Protein AF-A0A6N7AQ97-F1 (afdb_monomer)

Radius of gyration: 22.0 Å; Cα contacts (8 Å, |Δi|>4): 79; chains: 1; bounding box: 43×35×58 Å

Secondary structure (DSSP, 8-state):
--HHHHHHHHHHHHHHTS---HHHHHHHTTTSS-HHHHHHHHHHTTHHHHHHHHHHHHHHHHHHHHHHHHHHHHHHHHS--HHHHHHHHHHHHHHHHHTT----------TT--GGGG-HHHHHHHHHHHHHHHT---

Mean predicted aligned error: 13.89 Å

Structure (mmCIF, N/CA/C/O backbone):
data_AF-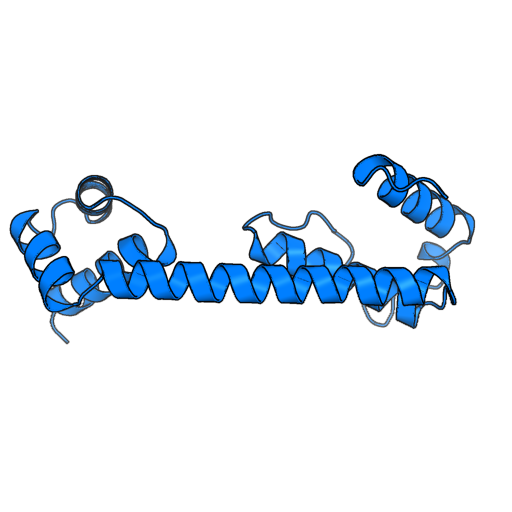A0A6N7AQ97-F1
#
_entry.id   AF-A0A6N7AQ97-F1
#
loop_
_atom_site.group_PDB
_atom_site.id
_atom_site.type_symbol
_atom_site.label_atom_id
_atom_site.label_alt_id
_atom_site.label_comp_id
_atom_site.label_asym_id
_atom_site.label_entity_id
_atom_site.label_seq_id
_atom_site.pdbx_PDB_ins_code
_atom_site.Cartn_x
_atom_site.Cartn_y
_atom_site.Cartn_z
_atom_site.occupancy
_atom_site.B_iso_or_equiv
_atom_site.auth_seq_id
_atom_site.auth_comp_id
_atom_site.auth_asym_id
_atom_site.auth_atom_id
_atom_site.pdbx_PDB_model_num
ATOM 1 N N . MET A 1 1 ? -6.181 -19.363 20.779 1.00 51.75 1 MET A N 1
ATOM 2 C CA . MET A 1 1 ? -6.408 -17.976 20.310 1.00 51.75 1 MET A CA 1
ATOM 3 C C . MET A 1 1 ? -7.914 -17.750 20.210 1.00 51.75 1 MET A C 1
ATOM 5 O O . MET A 1 1 ? -8.573 -18.501 19.503 1.00 51.75 1 MET A O 1
ATOM 9 N N . GLY A 1 2 ? -8.491 -16.830 20.988 1.00 70.75 2 GLY A N 1
ATOM 10 C CA . GLY A 1 2 ? -9.949 -16.627 21.035 1.00 70.75 2 GLY A CA 1
ATOM 11 C C . GLY A 1 2 ? -10.491 -15.903 19.795 1.00 70.75 2 GLY A C 1
ATOM 12 O O . GLY A 1 2 ? -9.801 -15.058 19.234 1.00 70.75 2 GLY A O 1
ATOM 13 N N . LYS A 1 3 ? -11.741 -16.188 19.395 1.00 70.94 3 LYS A N 1
ATOM 14 C CA . LYS A 1 3 ? -12.418 -15.580 18.223 1.00 70.94 3 LYS A CA 1
ATOM 15 C C . LYS A 1 3 ? -12.348 -14.041 18.201 1.00 70.94 3 LYS A C 1
ATOM 17 O O . LYS A 1 3 ? -12.263 -13.452 17.134 1.00 70.94 3 LYS A O 1
ATOM 22 N N . LEU A 1 4 ? -12.334 -13.400 19.373 1.00 76.94 4 LEU A N 1
ATOM 23 C CA . LEU A 1 4 ? -12.189 -11.946 19.523 1.00 76.94 4 LEU A CA 1
ATOM 24 C C . LEU A 1 4 ? -10.841 -11.399 19.033 1.00 76.94 4 LEU A C 1
ATOM 26 O O . LEU A 1 4 ? -10.817 -10.305 18.483 1.00 76.94 4 LEU A O 1
ATOM 30 N N . ALA A 1 5 ? -9.741 -12.139 19.200 1.00 81.31 5 ALA A N 1
ATOM 31 C CA . ALA A 1 5 ? -8.426 -11.697 18.728 1.00 81.31 5 ALA A CA 1
ATOM 32 C C . ALA A 1 5 ? -8.380 -11.646 17.193 1.00 81.31 5 ALA A C 1
ATOM 34 O O . ALA A 1 5 ? -7.911 -10.671 16.621 1.00 81.31 5 ALA A O 1
ATOM 35 N N . LEU A 1 6 ? -8.982 -12.642 16.536 1.00 86.44 6 LEU A N 1
ATOM 36 C CA . LEU A 1 6 ? -9.055 -12.708 15.077 1.00 86.44 6 LEU A CA 1
ATOM 37 C C . LEU A 1 6 ? -9.868 -11.545 14.483 1.00 86.44 6 LEU A C 1
ATOM 39 O O . LEU A 1 6 ? -9.459 -10.951 13.490 1.00 86.44 6 LEU A O 1
ATOM 43 N N . TYR A 1 7 ? -10.985 -11.167 15.116 1.00 90.50 7 TYR A N 1
ATOM 44 C CA . TYR A 1 7 ? -11.755 -9.993 14.688 1.00 90.50 7 TYR A CA 1
ATOM 45 C C . TYR A 1 7 ? -11.037 -8.669 14.966 1.00 90.50 7 TYR A C 1
ATOM 47 O O . TYR A 1 7 ? -11.250 -7.711 14.228 1.00 90.50 7 TYR A O 1
ATOM 55 N N . ASN A 1 8 ? -10.197 -8.599 16.003 1.00 91.12 8 ASN A N 1
ATOM 56 C CA . ASN A 1 8 ? -9.388 -7.413 16.284 1.00 91.12 8 ASN A CA 1
ATOM 57 C C . ASN A 1 8 ? -8.337 -7.200 15.191 1.00 91.12 8 ASN A C 1
ATOM 59 O O . ASN A 1 8 ? -8.281 -6.119 14.605 1.00 91.12 8 ASN A O 1
ATOM 63 N N . ASP A 1 9 ? -7.570 -8.241 14.862 1.00 91.00 9 ASP A N 1
ATOM 64 C CA . ASP A 1 9 ? -6.534 -8.162 13.831 1.00 91.00 9 ASP A CA 1
ATOM 65 C C . ASP A 1 9 ? -7.119 -7.793 12.463 1.00 91.00 9 ASP A C 1
ATOM 67 O O . ASP A 1 9 ? -6.588 -6.920 11.770 1.00 91.00 9 ASP A O 1
ATOM 71 N N . GLU A 1 10 ? -8.257 -8.392 12.107 1.00 92.12 10 GLU A N 1
ATOM 72 C CA . GLU A 1 10 ? -8.944 -8.091 10.853 1.00 92.12 10 GLU A CA 1
ATOM 73 C C . GLU A 1 10 ? -9.512 -6.664 10.832 1.00 92.12 10 GLU A C 1
ATOM 75 O O . GLU A 1 10 ? -9.287 -5.917 9.880 1.00 92.12 10 GLU A O 1
ATOM 80 N N . ALA A 1 11 ? -10.175 -6.222 11.905 1.00 93.12 11 ALA A N 1
ATOM 81 C CA . ALA A 1 11 ? -10.672 -4.850 12.008 1.00 93.12 11 ALA A CA 1
ATOM 82 C C . ALA A 1 11 ? -9.538 -3.816 11.934 1.00 93.12 11 ALA A C 1
ATOM 84 O O . ALA A 1 11 ? -9.669 -2.789 11.263 1.00 93.12 11 ALA A O 1
ATOM 85 N N . LYS A 1 12 ? -8.401 -4.101 12.579 1.00 93.38 12 LYS A N 1
ATOM 86 C CA . LYS A 1 12 ? -7.202 -3.264 12.514 1.00 93.38 12 LYS A CA 1
ATOM 87 C C . LYS A 1 12 ? -6.674 -3.179 11.085 1.00 93.38 12 LYS A C 1
ATOM 89 O O . LYS A 1 12 ? -6.333 -2.085 10.641 1.00 93.38 12 LYS A O 1
ATOM 94 N N . ARG A 1 13 ? -6.613 -4.300 10.357 1.00 93.06 13 ARG A N 1
ATOM 95 C CA . ARG A 1 13 ? -6.201 -4.345 8.944 1.00 93.06 13 ARG A CA 1
ATOM 96 C C . ARG A 1 13 ? -7.104 -3.461 8.079 1.00 93.06 13 ARG A C 1
ATOM 98 O O . ARG A 1 13 ? -6.587 -2.600 7.368 1.00 93.06 13 ARG A O 1
ATOM 105 N N . LEU A 1 14 ? -8.422 -3.625 8.201 1.00 91.50 14 LEU A N 1
ATOM 106 C CA . LEU A 1 14 ? -9.425 -2.857 7.454 1.00 91.50 14 LEU A CA 1
ATOM 107 C C . LEU A 1 14 ? -9.349 -1.350 7.752 1.00 91.50 14 LEU A C 1
ATOM 109 O O . LEU A 1 14 ? -9.458 -0.530 6.843 1.00 91.50 14 LEU A O 1
ATOM 113 N N . PHE A 1 15 ? -9.115 -0.968 9.009 1.00 93.25 15 PHE A N 1
ATOM 114 C CA . PHE A 1 15 ? -9.012 0.441 9.393 1.00 93.25 15 PHE A CA 1
ATOM 115 C C . PHE A 1 15 ? -7.685 1.079 8.960 1.00 93.25 15 PHE A C 1
ATOM 117 O O . PHE A 1 15 ? -7.664 2.160 8.373 1.00 93.25 15 PHE A O 1
ATOM 124 N N . VAL A 1 16 ? -6.563 0.427 9.280 1.00 89.75 16 VAL A N 1
ATOM 125 C CA . VAL A 1 16 ? -5.215 0.993 9.117 1.00 89.75 16 VAL A CA 1
ATOM 126 C C . VAL A 1 16 ? -4.761 0.945 7.663 1.00 89.75 16 VAL A C 1
ATOM 128 O O . VAL A 1 16 ? -4.238 1.940 7.169 1.00 89.75 16 VAL A O 1
ATOM 131 N N . ARG A 1 17 ? -4.945 -0.196 6.987 1.00 86.75 17 ARG A N 1
ATOM 132 C CA . ARG A 1 17 ? -4.424 -0.413 5.628 1.00 86.75 17 ARG A CA 1
ATOM 133 C C . ARG A 1 17 ? -5.441 -0.056 4.557 1.00 86.75 17 ARG A C 1
ATOM 135 O O . ARG A 1 17 ? -5.104 0.650 3.617 1.00 86.75 17 ARG A O 1
ATOM 142 N N . GLU A 1 18 ? -6.678 -0.522 4.711 1.00 84.88 18 GLU A N 1
ATOM 143 C CA . GLU A 1 18 ? -7.730 -0.300 3.704 1.00 84.88 18 GLU A CA 1
ATOM 144 C C . GLU A 1 18 ? -8.500 1.009 3.927 1.00 84.88 18 GLU A C 1
ATOM 146 O O . GLU A 1 18 ? -9.207 1.488 3.046 1.00 84.88 18 GLU A O 1
ATOM 151 N N . GLY A 1 19 ? -8.313 1.645 5.087 1.00 87.69 19 GLY A N 1
ATOM 152 C CA . GLY A 1 19 ? -8.816 2.985 5.360 1.00 87.69 19 GLY A CA 1
ATOM 153 C C . GLY A 1 19 ? -10.316 3.073 5.642 1.00 87.69 19 GLY A C 1
ATOM 154 O O . GLY A 1 19 ? -10.857 4.185 5.632 1.00 87.69 19 GLY A O 1
ATOM 155 N N . PHE A 1 20 ? -10.979 1.946 5.910 1.00 91.56 20 PHE A N 1
ATOM 156 C CA . PHE A 1 20 ? -12.411 1.900 6.190 1.00 91.56 20 PHE A CA 1
ATOM 157 C C . PHE A 1 20 ? -12.786 2.592 7.505 1.00 91.56 20 PHE A C 1
ATOM 159 O O . PHE A 1 20 ? -12.027 2.617 8.476 1.00 91.56 20 PHE A O 1
ATOM 166 N N . SER A 1 21 ? -14.002 3.144 7.547 1.00 91.81 21 SER A N 1
ATOM 167 C CA . SER A 1 21 ? -14.591 3.672 8.778 1.00 91.81 21 SER A CA 1
ATOM 168 C C . SER A 1 21 ? -15.026 2.535 9.710 1.00 91.81 21 SER A C 1
ATOM 170 O O . SER A 1 21 ? -15.285 1.414 9.272 1.00 91.81 21 SER A O 1
ATOM 172 N N . ILE A 1 22 ? -15.172 2.831 11.005 1.00 92.12 22 ILE A N 1
ATOM 173 C CA . ILE A 1 22 ? -15.690 1.867 11.995 1.00 92.12 22 ILE A CA 1
ATOM 174 C C . ILE A 1 22 ? -17.063 1.320 11.570 1.00 92.12 22 ILE A C 1
ATOM 176 O O . ILE A 1 22 ? -17.341 0.141 11.764 1.00 92.12 22 ILE A O 1
ATOM 180 N N . ASP A 1 23 ? -17.899 2.152 10.951 1.00 89.19 23 ASP A N 1
ATOM 181 C CA . ASP A 1 23 ? -19.242 1.765 10.513 1.00 89.19 23 ASP A CA 1
ATOM 182 C C . ASP A 1 23 ? -19.227 0.822 9.313 1.00 89.19 23 ASP A C 1
ATOM 184 O O . ASP A 1 23 ? -19.998 -0.137 9.280 1.00 89.19 23 ASP A O 1
ATOM 188 N N . ALA A 1 24 ? -18.306 1.035 8.371 1.00 89.25 24 ALA A N 1
ATOM 189 C CA . ALA A 1 24 ? -18.084 0.098 7.276 1.00 89.25 24 ALA A CA 1
ATOM 190 C C . ALA A 1 24 ? -17.580 -1.255 7.807 1.00 89.25 24 ALA A C 1
ATOM 192 O O . ALA A 1 24 ? -18.107 -2.303 7.439 1.00 89.25 24 ALA A O 1
ATOM 193 N N . ILE A 1 25 ? -16.627 -1.232 8.746 1.00 92.12 25 ILE A N 1
ATOM 194 C CA . ILE A 1 25 ? -16.066 -2.442 9.366 1.00 92.12 25 ILE A CA 1
ATOM 195 C C . ILE A 1 25 ? -17.140 -3.224 10.136 1.00 92.12 25 ILE A C 1
ATOM 197 O O . ILE A 1 25 ? -17.167 -4.451 10.071 1.00 92.12 25 ILE A O 1
ATOM 201 N N . LEU A 1 26 ? -18.063 -2.543 10.825 1.00 91.06 26 LEU A N 1
ATOM 202 C CA . LEU A 1 26 ? -19.198 -3.196 11.493 1.00 91.06 26 LEU A CA 1
ATOM 203 C C . LEU A 1 26 ? -20.079 -3.987 10.528 1.00 91.06 26 LEU A C 1
ATOM 205 O O . LEU A 1 26 ? -20.528 -5.080 10.877 1.00 91.06 26 LEU A O 1
ATOM 209 N N . GLY A 1 27 ? -20.329 -3.428 9.341 1.00 88.38 27 GLY A N 1
ATOM 210 C CA . GLY A 1 27 ? -21.061 -4.110 8.278 1.00 88.38 27 GLY A CA 1
ATOM 211 C C . GLY A 1 27 ? -20.300 -5.326 7.748 1.00 88.38 27 GLY A C 1
ATOM 212 O O . GLY A 1 27 ? -20.879 -6.397 7.614 1.00 88.38 27 GLY A O 1
ATOM 213 N N . MET A 1 28 ? -18.992 -5.186 7.519 1.00 87.94 28 MET A N 1
ATOM 214 C CA . MET A 1 28 ? -18.136 -6.255 6.983 1.00 87.94 28 MET A CA 1
ATOM 215 C C . MET A 1 28 ? -17.940 -7.425 7.949 1.00 87.94 28 MET A C 1
ATOM 217 O O . MET A 1 28 ? -17.855 -8.574 7.525 1.00 87.94 28 MET A O 1
ATOM 221 N N . LEU A 1 29 ? -17.890 -7.150 9.254 1.00 89.06 29 LEU A N 1
ATOM 222 C CA . LEU A 1 29 ? -17.764 -8.180 10.286 1.00 89.06 29 LEU A CA 1
ATOM 223 C C . LEU A 1 29 ? -19.110 -8.795 10.689 1.00 89.06 29 LEU A C 1
ATOM 225 O O . LEU A 1 29 ? -19.167 -9.478 11.711 1.00 89.06 29 LEU A O 1
ATOM 229 N N . ASP A 1 30 ? -20.180 -8.550 9.926 1.00 85.06 30 ASP A N 1
ATOM 230 C CA . ASP A 1 30 ? -21.523 -9.108 10.132 1.00 85.06 30 ASP A CA 1
ATOM 231 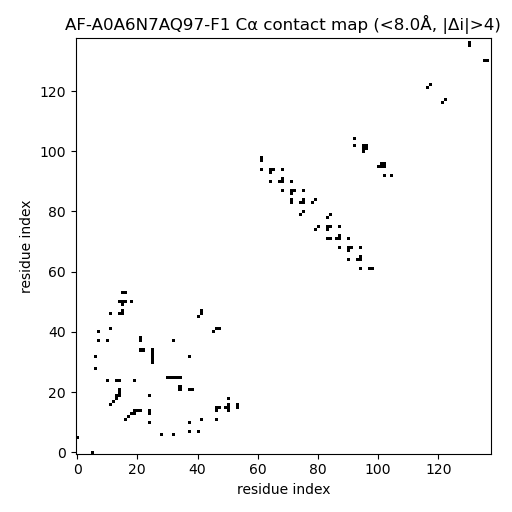C C . ASP A 1 30 ? -22.005 -8.981 11.590 1.00 85.06 30 ASP A C 1
ATOM 233 O O . ASP A 1 30 ? -22.483 -9.926 12.217 1.00 85.06 30 ASP A O 1
ATOM 237 N N . LYS A 1 31 ? -21.770 -7.805 12.193 1.00 81.25 31 LYS A N 1
ATOM 238 C CA . LYS A 1 31 ? -22.135 -7.490 13.589 1.00 81.25 31 LYS A CA 1
ATOM 239 C C . LYS A 1 31 ? -21.585 -8.465 14.645 1.00 81.25 31 LYS A C 1
ATOM 241 O O . LYS A 1 31 ? -22.048 -8.454 15.786 1.00 81.25 31 LYS A O 1
ATOM 246 N N . LYS A 1 32 ? -20.555 -9.257 14.327 1.00 86.69 32 LYS A N 1
ATOM 247 C CA . LYS A 1 32 ? -19.907 -10.182 15.278 1.00 86.69 32 LYS A CA 1
ATOM 248 C C . LYS A 1 32 ? -19.187 -9.471 16.425 1.00 86.69 32 LYS A C 1
ATOM 250 O O . LYS A 1 32 ? -18.855 -10.095 17.430 1.00 86.69 32 LYS A O 1
ATOM 255 N N . VAL A 1 33 ? -18.959 -8.168 16.279 1.00 88.62 33 VAL A N 1
ATOM 256 C CA . VAL A 1 33 ? -18.420 -7.271 17.301 1.00 88.62 33 VAL A CA 1
ATOM 257 C C . VAL A 1 33 ? -19.249 -5.996 17.372 1.00 88.62 33 VAL A C 1
ATOM 259 O O . VAL A 1 33 ? -19.737 -5.493 16.362 1.00 88.62 33 VAL A O 1
ATOM 262 N N . SER A 1 34 ? -19.408 -5.468 18.586 1.00 90.56 34 SER A N 1
ATOM 263 C CA . SER A 1 34 ? -20.155 -4.230 18.809 1.00 90.56 34 SER A CA 1
ATOM 264 C C . SER A 1 34 ? -19.348 -2.999 18.379 1.00 90.56 34 SER A C 1
ATOM 266 O O . SER A 1 34 ? -18.114 -3.005 18.424 1.00 90.56 34 SER A O 1
ATOM 268 N N . ARG A 1 35 ? -20.038 -1.894 18.054 1.00 91.81 35 ARG A N 1
ATOM 269 C CA . ARG A 1 35 ? -19.389 -0.599 17.760 1.00 91.81 35 ARG A CA 1
ATOM 270 C C . ARG A 1 35 ? -18.479 -0.152 18.905 1.00 91.81 35 ARG A C 1
ATOM 272 O O . ARG A 1 35 ? -17.371 0.314 18.661 1.00 91.81 35 ARG A O 1
ATOM 279 N N . LYS A 1 36 ? -18.929 -0.341 20.151 1.00 93.25 36 LYS A N 1
ATOM 280 C CA . LYS A 1 36 ? -18.157 -0.014 21.357 1.00 93.25 36 LYS A CA 1
ATOM 281 C C . LYS A 1 36 ? -16.858 -0.822 21.426 1.00 93.25 36 LYS A C 1
ATOM 283 O O . LYS A 1 36 ? -15.813 -0.262 21.726 1.00 93.25 36 LYS A O 1
ATOM 288 N N . THR A 1 37 ? -16.908 -2.112 21.098 1.00 92.81 37 THR A N 1
ATOM 289 C CA . THR A 1 37 ? -15.726 -2.987 21.069 1.00 92.81 37 THR A CA 1
ATOM 290 C C . THR A 1 37 ? -14.700 -2.515 20.039 1.00 92.81 37 THR A C 1
ATOM 292 O O . THR A 1 37 ? -13.530 -2.373 20.379 1.00 92.81 37 THR A O 1
ATOM 295 N N . LEU A 1 38 ? -15.133 -2.213 18.809 1.00 92.38 38 LEU A N 1
ATOM 296 C CA . LEU A 1 38 ? -14.241 -1.691 17.766 1.00 92.38 38 LEU A CA 1
ATOM 297 C C . LEU A 1 38 ? -13.633 -0.341 18.147 1.00 92.38 38 LEU A C 1
ATOM 299 O O . LEU A 1 38 ? -12.456 -0.101 17.891 1.00 92.38 38 LEU A O 1
ATOM 303 N N . PHE A 1 39 ? -14.421 0.534 18.776 1.00 94.06 39 PHE A N 1
ATOM 304 C CA . PHE A 1 39 ? -13.925 1.819 19.254 1.00 94.06 39 PHE A CA 1
ATOM 305 C C . PHE A 1 39 ? -12.854 1.645 20.337 1.00 94.06 39 PHE A C 1
ATOM 307 O O . PHE A 1 39 ? -11.794 2.255 20.236 1.00 94.06 39 PHE A O 1
ATOM 314 N N . ASN A 1 40 ? -13.086 0.770 21.319 1.00 94.50 40 ASN A N 1
ATOM 315 C CA . ASN A 1 40 ? -12.093 0.470 22.349 1.00 94.50 40 ASN A CA 1
ATOM 316 C C . ASN A 1 40 ? -10.799 -0.066 21.724 1.00 94.50 40 ASN A C 1
ATOM 318 O O . ASN A 1 40 ? -9.731 0.469 21.988 1.00 94.50 40 ASN A O 1
ATOM 322 N N . TRP A 1 41 ? -10.883 -1.030 20.803 1.00 95.00 41 TRP A N 1
ATOM 323 C CA . TRP A 1 41 ? -9.698 -1.552 20.113 1.00 95.00 41 TRP A CA 1
ATOM 324 C C . TRP A 1 41 ? -8.946 -0.501 19.300 1.00 95.00 41 TRP A C 1
ATOM 326 O O . TRP A 1 41 ? -7.715 -0.513 19.276 1.00 95.00 41 TRP A O 1
ATOM 336 N N . LYS A 1 42 ? -9.669 0.419 18.655 1.00 94.12 42 LYS A N 1
ATOM 337 C CA . LYS A 1 42 ? -9.079 1.542 17.925 1.00 94.12 42 LYS A CA 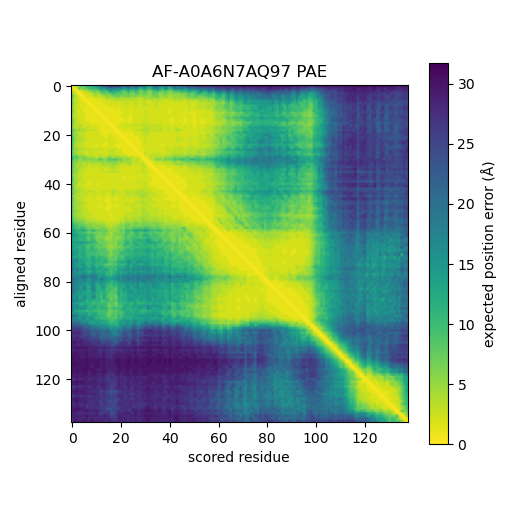1
ATOM 338 C C . LYS A 1 42 ? -8.256 2.439 18.850 1.00 94.12 42 LYS A C 1
ATOM 340 O O . LYS A 1 42 ? -7.156 2.845 18.469 1.00 94.12 42 LYS A O 1
ATOM 345 N N . VAL A 1 43 ? -8.792 2.747 20.032 1.00 94.88 43 VAL A N 1
ATOM 346 C CA . VAL A 1 43 ? -8.137 3.588 21.043 1.00 94.88 43 VAL A CA 1
ATOM 347 C C . VAL A 1 43 ? -6.959 2.846 21.672 1.00 94.88 43 VAL A C 1
ATOM 349 O O . VAL A 1 43 ? -5.828 3.314 21.554 1.00 94.88 43 VAL A O 1
ATOM 352 N N . ASP A 1 44 ? -7.195 1.661 22.237 1.00 94.00 44 ASP A N 1
ATOM 353 C CA . ASP A 1 44 ? -6.185 0.840 22.919 1.00 94.00 44 ASP A CA 1
ATOM 354 C C . ASP A 1 44 ? -5.029 0.475 21.981 1.00 94.00 44 ASP A C 1
ATOM 356 O O . ASP A 1 44 ? -3.855 0.494 22.344 1.00 94.00 44 ASP A O 1
ATOM 360 N N . GLY A 1 45 ? -5.361 0.156 20.730 1.00 92.69 45 GLY A N 1
ATOM 361 C CA . GLY A 1 45 ? -4.402 -0.212 19.701 1.00 92.69 45 GLY A CA 1
ATOM 362 C C . GLY A 1 45 ? -3.769 0.972 18.975 1.00 92.69 45 GLY A C 1
ATOM 363 O O . GLY A 1 45 ? -2.945 0.722 18.088 1.00 92.69 45 GLY A O 1
ATOM 364 N N . GLN A 1 46 ? -4.151 2.214 19.293 1.00 95.69 46 GLN A N 1
ATOM 365 C CA . GLN A 1 46 ? -3.685 3.447 18.646 1.00 95.69 46 GLN A CA 1
ATOM 366 C C . GLN A 1 46 ? -3.766 3.391 17.110 1.00 95.69 46 GLN A C 1
ATOM 368 O O . GLN A 1 46 ? -2.812 3.713 16.397 1.00 95.69 46 GLN A O 1
ATOM 373 N N . TRP A 1 47 ? -4.896 2.932 16.567 1.00 95.44 47 TRP A N 1
ATOM 374 C CA . TRP A 1 47 ? -5.005 2.656 15.128 1.00 95.44 47 TRP A CA 1
ATOM 375 C C . TRP A 1 47 ? -4.869 3.905 14.258 1.00 95.44 47 TRP A C 1
ATOM 377 O O . TRP A 1 47 ? -4.370 3.800 13.145 1.00 95.44 47 TRP A O 1
ATOM 387 N N . GLU A 1 48 ? -5.255 5.082 14.754 1.00 92.50 48 GLU A N 1
ATOM 388 C CA . GLU A 1 48 ? -5.073 6.344 14.019 1.00 92.50 48 GLU A CA 1
ATOM 389 C C . GLU A 1 48 ? -3.593 6.673 13.809 1.00 92.50 48 GLU A C 1
ATOM 391 O O . GLU A 1 48 ? -3.188 7.018 12.700 1.00 92.50 48 GLU A O 1
ATOM 396 N N . ALA A 1 49 ? -2.767 6.500 14.846 1.00 93.94 49 ALA A N 1
ATOM 397 C CA . ALA A 1 49 ? -1.325 6.703 14.741 1.00 93.94 49 ALA A CA 1
ATOM 398 C C . ALA A 1 49 ? -0.710 5.709 13.746 1.00 93.94 49 ALA A C 1
ATOM 400 O O . ALA A 1 49 ? 0.017 6.108 12.843 1.00 93.94 49 ALA A O 1
ATOM 401 N N . LYS A 1 50 ? -1.102 4.432 13.836 1.00 92.62 50 LYS A N 1
ATOM 402 C CA . LYS A 1 50 ? -0.659 3.384 12.902 1.00 92.62 50 LYS A CA 1
ATOM 403 C C . LYS A 1 50 ? -1.110 3.642 11.468 1.00 92.62 50 LYS A C 1
ATOM 405 O O . LYS A 1 50 ? -0.373 3.348 10.535 1.00 92.62 50 LYS A O 1
ATOM 410 N N . ARG A 1 51 ? -2.312 4.189 11.272 1.00 91.50 51 ARG A N 1
ATOM 411 C CA . ARG A 1 51 ? -2.816 4.584 9.951 1.00 91.50 51 ARG A CA 1
ATOM 412 C C . ARG A 1 51 ? -2.000 5.734 9.384 1.00 91.50 51 ARG A C 1
ATOM 414 O O . ARG A 1 51 ? -1.629 5.687 8.217 1.00 91.50 51 ARG A O 1
ATOM 421 N N . LYS A 1 52 ? -1.707 6.750 10.196 1.00 91.00 52 LYS A N 1
ATOM 422 C CA . LYS A 1 52 ? -0.863 7.873 9.786 1.00 91.00 52 LYS A CA 1
ATOM 423 C C . LYS A 1 52 ? 0.529 7.391 9.371 1.00 91.00 52 LYS A C 1
ATOM 425 O O . LYS A 1 52 ? 0.959 7.709 8.269 1.00 91.00 52 LYS A O 1
ATOM 430 N N . GLU A 1 53 ? 1.165 6.569 10.201 1.00 89.69 53 GLU A N 1
ATOM 431 C CA . GLU A 1 53 ? 2.474 5.972 9.918 1.00 89.69 53 GLU A CA 1
ATOM 432 C C . GLU A 1 53 ? 2.444 5.130 8.634 1.00 89.69 53 GLU A C 1
ATOM 434 O O . GLU A 1 53 ? 3.287 5.300 7.758 1.00 89.69 53 GLU A O 1
ATOM 439 N N . TYR A 1 54 ? 1.423 4.284 8.463 1.00 88.62 54 TYR A N 1
ATOM 440 C CA . TYR A 1 54 ? 1.250 3.492 7.246 1.00 88.62 54 TYR A CA 1
ATOM 441 C C . TYR A 1 54 ? 1.126 4.374 5.997 1.00 88.62 54 TYR A C 1
ATOM 443 O O . TYR A 1 54 ? 1.748 4.093 4.973 1.00 88.62 54 TYR A O 1
ATOM 451 N N . LEU A 1 55 ? 0.355 5.462 6.067 1.00 84.25 55 LEU A N 1
ATOM 452 C CA . LEU A 1 55 ? 0.205 6.401 4.955 1.00 84.25 55 LEU A CA 1
ATOM 453 C C . LEU A 1 55 ? 1.499 7.169 4.661 1.00 84.25 55 LEU A C 1
ATOM 455 O O . LEU A 1 55 ? 1.780 7.440 3.496 1.00 84.25 55 LEU A O 1
ATOM 459 N N . GLU A 1 56 ? 2.281 7.520 5.680 1.00 84.06 56 GLU A N 1
ATOM 460 C CA . GLU A 1 56 ? 3.589 8.169 5.522 1.00 84.06 56 GLU A CA 1
ATOM 461 C C . GLU A 1 56 ? 4.599 7.228 4.858 1.00 84.06 56 GLU A C 1
ATOM 463 O O . GLU A 1 56 ? 5.146 7.580 3.814 1.00 84.06 56 GLU A O 1
ATOM 468 N N . GLN A 1 57 ? 4.739 5.999 5.363 1.00 79.56 57 GLN A N 1
ATOM 469 C CA . GLN A 1 57 ? 5.569 4.956 4.745 1.00 79.56 57 GLN A CA 1
ATOM 470 C C . GLN A 1 57 ? 5.131 4.680 3.302 1.00 79.56 57 GLN A C 1
ATOM 472 O O . GLN A 1 57 ? 5.949 4.548 2.393 1.00 79.56 57 GLN A O 1
ATOM 477 N N . THR A 1 58 ? 3.819 4.656 3.054 1.00 78.56 58 THR A N 1
ATOM 478 C CA . THR A 1 58 ? 3.281 4.430 1.710 1.00 78.56 58 THR A CA 1
ATOM 479 C C . THR A 1 58 ? 3.606 5.582 0.759 1.00 78.56 58 THR A C 1
ATOM 481 O O . THR A 1 58 ? 3.940 5.345 -0.402 1.00 78.56 58 THR A O 1
ATOM 484 N N . LYS A 1 59 ? 3.553 6.832 1.227 1.00 78.12 59 LYS A N 1
ATOM 485 C CA . LYS A 1 59 ? 3.980 7.996 0.435 1.00 78.12 59 LYS A CA 1
ATOM 486 C C . LYS A 1 59 ? 5.473 7.959 0.124 1.00 78.12 59 LYS A C 1
ATOM 488 O O . LYS A 1 59 ? 5.857 8.292 -0.997 1.00 78.12 59 LYS A O 1
ATOM 493 N N . GLU A 1 60 ? 6.294 7.551 1.085 1.00 81.00 60 GLU A N 1
ATOM 494 C CA . GLU A 1 60 ? 7.739 7.434 0.903 1.00 81.00 60 GLU A CA 1
ATOM 495 C C . GLU A 1 60 ? 8.077 6.390 -0.167 1.00 81.00 60 GLU A C 1
ATOM 497 O O . GLU A 1 60 ? 8.741 6.716 -1.149 1.00 81.00 60 GLU A O 1
ATOM 502 N N . ILE A 1 61 ? 7.511 5.183 -0.064 1.00 80.62 61 ILE A N 1
ATOM 503 C CA . ILE A 1 61 ? 7.713 4.112 -1.054 1.00 80.62 61 ILE A CA 1
ATOM 504 C C . ILE A 1 61 ? 7.237 4.549 -2.443 1.00 80.62 61 ILE A C 1
ATOM 506 O O . ILE A 1 61 ? 7.920 4.319 -3.441 1.00 80.62 61 ILE A O 1
ATOM 510 N N . LYS A 1 62 ? 6.088 5.230 -2.534 1.00 79.62 62 LYS A N 1
ATOM 511 C CA . LYS A 1 62 ? 5.590 5.742 -3.817 1.00 79.62 62 LYS A CA 1
ATOM 512 C C . LYS A 1 62 ? 6.540 6.777 -4.428 1.00 79.62 62 LYS A C 1
ATOM 514 O O . LYS A 1 62 ? 6.724 6.779 -5.643 1.00 79.62 62 LYS A O 1
ATOM 519 N N . THR A 1 63 ? 7.139 7.637 -3.608 1.00 81.56 63 THR A N 1
ATOM 520 C CA . THR A 1 63 ? 8.157 8.600 -4.057 1.00 81.56 63 THR A CA 1
ATOM 521 C C . THR A 1 63 ? 9.398 7.872 -4.568 1.00 81.56 63 THR A C 1
ATOM 523 O O . THR A 1 63 ? 9.811 8.110 -5.696 1.00 81.56 63 THR A O 1
ATOM 526 N N . GLN A 1 64 ? 9.912 6.899 -3.813 1.00 82.94 64 GLN A N 1
ATOM 527 C CA . GLN A 1 64 ? 11.078 6.103 -4.214 1.00 82.94 64 GLN A CA 1
ATOM 528 C C . GLN A 1 64 ? 10.850 5.338 -5.528 1.00 82.94 64 GLN A C 1
ATOM 530 O O . GLN A 1 64 ? 11.732 5.287 -6.384 1.00 8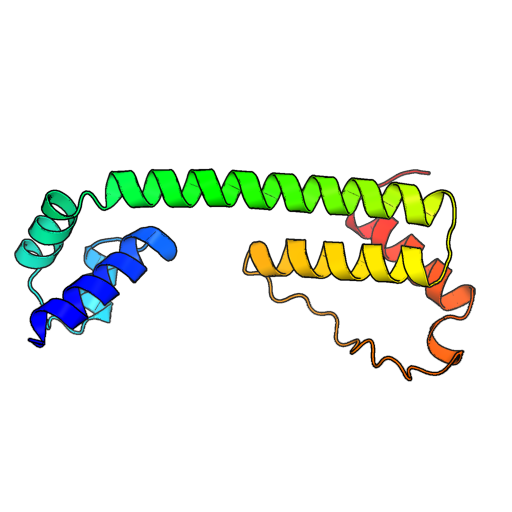2.94 64 GLN A O 1
ATOM 535 N N . LEU A 1 65 ? 9.659 4.764 -5.724 1.00 84.88 65 LEU A N 1
ATOM 536 C CA . LEU A 1 65 ? 9.306 4.090 -6.976 1.00 84.88 65 LEU A CA 1
ATOM 537 C C . LEU A 1 65 ? 9.221 5.072 -8.148 1.00 84.88 65 LEU A C 1
ATOM 539 O O . LEU A 1 65 ? 9.634 4.728 -9.253 1.00 84.88 65 LEU A O 1
ATOM 543 N N . LYS A 1 66 ? 8.727 6.294 -7.917 1.00 84.50 66 LYS A N 1
ATOM 544 C CA . LYS A 1 66 ? 8.738 7.348 -8.936 1.00 84.50 66 LYS A CA 1
ATOM 545 C C . LYS A 1 66 ? 10.171 7.715 -9.327 1.00 84.50 66 LYS A C 1
ATOM 547 O O . LYS A 1 66 ? 10.482 7.736 -10.513 1.00 84.50 66 LYS A O 1
ATOM 552 N N . ASP A 1 67 ? 11.044 7.926 -8.347 1.00 85.50 67 ASP A N 1
ATOM 553 C CA . ASP A 1 67 ? 12.450 8.261 -8.593 1.00 85.50 67 ASP A CA 1
ATOM 554 C C . ASP A 1 67 ? 13.166 7.141 -9.370 1.00 85.50 67 ASP A C 1
ATOM 556 O O . ASP A 1 67 ? 13.992 7.405 -10.247 1.00 85.50 67 ASP A O 1
ATOM 560 N N . LEU A 1 68 ? 12.810 5.879 -9.104 1.00 87.25 68 LEU A N 1
ATOM 561 C CA . LEU A 1 68 ? 13.307 4.724 -9.851 1.00 87.25 68 LEU A CA 1
ATOM 562 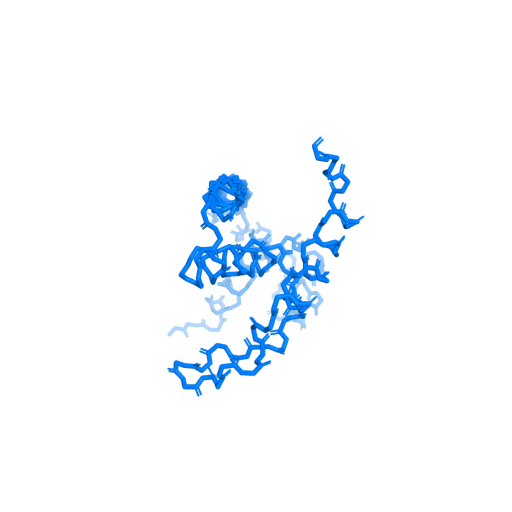C C . LEU A 1 68 ? 12.827 4.719 -11.312 1.00 87.25 68 LEU A C 1
ATOM 564 O O . LEU A 1 68 ? 13.619 4.427 -12.214 1.00 87.25 68 LEU A O 1
ATOM 568 N N . VAL A 1 69 ? 11.556 5.047 -11.564 1.00 85.69 69 VAL A N 1
ATOM 569 C CA . VAL A 1 69 ? 11.025 5.210 -12.929 1.00 85.69 69 VAL A CA 1
ATOM 570 C C . VAL A 1 69 ? 11.775 6.327 -13.653 1.00 85.69 69 VAL A C 1
ATOM 572 O O . VAL A 1 69 ? 12.263 6.114 -14.759 1.00 85.69 69 VAL A O 1
ATOM 575 N N . ASP A 1 70 ? 11.966 7.481 -13.012 1.00 81.94 70 ASP A N 1
ATOM 576 C CA . ASP A 1 70 ? 12.678 8.617 -13.607 1.00 81.94 70 ASP A CA 1
ATOM 577 C C . ASP A 1 70 ? 14.141 8.267 -13.939 1.00 81.94 70 ASP A C 1
ATOM 579 O O . ASP A 1 70 ? 14.660 8.632 -14.999 1.00 81.94 70 ASP A O 1
ATOM 583 N N . LEU A 1 71 ? 14.818 7.519 -13.061 1.00 89.00 71 LEU A N 1
ATOM 584 C CA . LEU A 1 71 ? 16.188 7.050 -13.281 1.00 89.00 71 LEU A CA 1
ATOM 585 C C . LEU A 1 71 ? 16.275 6.052 -14.445 1.00 89.00 71 LEU A C 1
ATOM 587 O O . LEU A 1 71 ? 17.141 6.172 -15.314 1.00 89.00 71 LEU A O 1
ATOM 591 N N . THR A 1 72 ? 15.396 5.050 -14.463 1.00 87.38 72 THR A N 1
ATOM 592 C CA . THR A 1 72 ? 15.388 4.022 -15.516 1.00 87.38 72 THR A CA 1
ATOM 593 C C . THR A 1 72 ? 14.975 4.598 -16.865 1.00 87.38 72 THR A C 1
ATOM 595 O O . THR A 1 72 ? 15.542 4.201 -17.882 1.00 87.38 72 THR A O 1
ATOM 598 N N . LEU A 1 73 ? 14.087 5.596 -16.879 1.00 83.12 73 LEU A N 1
ATOM 599 C CA . LEU A 1 73 ? 13.716 6.342 -18.074 1.00 83.12 73 LEU A CA 1
ATOM 600 C C . LEU A 1 73 ? 14.924 7.083 -18.649 1.00 83.12 73 LEU A C 1
ATOM 602 O O . LEU A 1 73 ? 15.236 6.893 -19.820 1.00 83.12 73 LEU A O 1
ATOM 606 N N . LYS A 1 74 ? 15.656 7.850 -17.827 1.00 84.75 74 LYS A N 1
ATOM 607 C CA . LYS A 1 74 ? 16.890 8.542 -18.253 1.00 84.75 74 LYS A CA 1
ATOM 608 C C . LYS A 1 74 ? 17.930 7.580 -18.831 1.00 84.75 74 LYS A C 1
ATOM 610 O O . LYS A 1 74 ? 18.565 7.879 -19.837 1.00 84.75 74 LYS A O 1
ATOM 615 N N . ASN A 1 75 ? 18.101 6.412 -18.213 1.00 78.62 75 ASN A N 1
ATOM 616 C CA . ASN A 1 75 ? 19.051 5.407 -18.692 1.00 78.62 75 ASN A CA 1
ATOM 617 C C . ASN A 1 75 ? 18.602 4.755 -20.007 1.00 78.62 75 ASN A C 1
ATOM 619 O O . ASN A 1 75 ? 19.434 4.493 -20.876 1.00 78.62 75 ASN A O 1
ATOM 623 N N . ALA A 1 76 ? 17.303 4.491 -20.164 1.00 82.00 76 ALA A N 1
ATOM 624 C CA . ALA A 1 76 ? 16.744 3.920 -21.384 1.00 82.00 76 ALA A CA 1
ATOM 625 C C . ALA A 1 76 ? 16.768 4.917 -22.553 1.00 82.00 76 ALA A C 1
ATOM 627 O O . ALA A 1 76 ? 17.038 4.504 -23.677 1.00 82.00 76 ALA A O 1
ATOM 628 N N . THR A 1 77 ? 16.543 6.212 -22.302 1.00 79.19 77 THR A N 1
ATOM 629 C CA . THR A 1 77 ? 16.626 7.252 -23.340 1.00 79.19 77 THR A CA 1
ATOM 630 C C . THR A 1 77 ? 18.066 7.537 -23.755 1.00 79.19 77 THR A C 1
ATOM 632 O O . THR A 1 77 ? 18.327 7.710 -24.942 1.00 79.19 77 THR A O 1
ATOM 635 N N . ALA A 1 78 ? 19.012 7.536 -22.810 1.00 84.12 78 ALA A N 1
ATOM 636 C CA . ALA A 1 78 ? 20.430 7.735 -23.107 1.00 84.12 78 ALA A CA 1
ATOM 637 C C . ALA A 1 78 ? 21.076 6.520 -23.795 1.00 84.12 78 ALA A C 1
ATOM 639 O O . ALA A 1 78 ? 21.950 6.683 -24.644 1.00 84.12 78 ALA A O 1
ATOM 640 N N . ASN A 1 79 ? 20.675 5.298 -23.426 1.00 86.19 79 ASN A N 1
ATOM 641 C CA . ASN A 1 79 ? 21.199 4.067 -24.010 1.00 86.19 79 ASN A CA 1
ATOM 642 C C . ASN A 1 79 ? 20.109 2.977 -24.065 1.00 86.19 79 ASN A C 1
ATOM 644 O O . ASN A 1 79 ? 19.941 2.228 -23.089 1.00 86.19 79 ASN A O 1
ATOM 648 N N . PRO A 1 80 ? 19.377 2.857 -25.189 1.00 82.56 80 PRO A N 1
ATOM 649 C CA . PRO A 1 80 ? 18.226 1.965 -25.332 1.00 82.56 80 PRO A CA 1
ATOM 650 C C . PRO A 1 80 ? 18.653 0.505 -25.540 1.00 82.56 80 PRO A C 1
ATOM 652 O O . PRO A 1 80 ? 18.376 -0.124 -26.560 1.00 82.56 80 PRO A O 1
ATOM 655 N N . THR A 1 81 ? 19.342 -0.062 -24.551 1.00 82.81 81 THR A N 1
ATOM 656 C CA . THR A 1 81 ? 19.638 -1.496 -24.511 1.00 82.81 81 THR A CA 1
ATOM 657 C C . THR A 1 81 ? 18.411 -2.281 -24.037 1.00 82.81 81 THR A C 1
ATOM 659 O O . THR A 1 81 ? 17.644 -1.772 -23.212 1.00 82.81 81 THR A O 1
ATOM 662 N N . PRO A 1 82 ? 18.246 -3.553 -24.450 1.00 78.81 82 PRO A N 1
ATOM 663 C CA . PRO A 1 82 ? 17.160 -4.406 -23.959 1.00 78.81 82 PRO A CA 1
ATOM 664 C C . PRO A 1 82 ? 17.096 -4.474 -22.428 1.00 78.81 82 PRO A C 1
ATOM 666 O O . PRO A 1 82 ? 16.017 -4.445 -21.843 1.00 78.81 82 PRO A O 1
ATOM 669 N N . LYS A 1 83 ? 18.259 -4.479 -21.766 1.00 79.31 83 LYS A N 1
ATOM 670 C CA . LYS A 1 83 ? 18.365 -4.457 -20.303 1.00 79.31 83 LYS A CA 1
ATOM 671 C C . LYS A 1 83 ? 17.764 -3.183 -19.696 1.00 79.31 83 LYS A C 1
ATOM 673 O O . LYS A 1 83 ? 17.015 -3.274 -18.727 1.00 79.31 83 LYS A O 1
ATOM 678 N N . ASN A 1 84 ? 18.072 -2.013 -20.258 1.00 77.00 84 ASN A N 1
ATOM 679 C CA . ASN A 1 84 ? 17.585 -0.730 -19.741 1.00 77.00 84 ASN A CA 1
ATOM 680 C C . ASN A 1 84 ? 16.082 -0.544 -19.992 1.00 77.00 84 ASN A C 1
ATOM 682 O O . ASN A 1 84 ? 15.373 -0.044 -19.124 1.00 77.00 84 ASN A O 1
ATOM 686 N N . ILE A 1 85 ? 15.585 -1.011 -21.140 1.00 78.31 85 ILE A N 1
ATOM 687 C CA . ILE A 1 85 ? 14.154 -0.986 -21.472 1.00 78.31 85 ILE A CA 1
ATOM 688 C C . ILE A 1 85 ? 13.368 -1.913 -20.535 1.00 78.31 85 ILE A C 1
ATOM 690 O O . ILE A 1 85 ? 12.337 -1.516 -19.994 1.00 78.31 85 ILE A O 1
ATOM 694 N N . LEU A 1 86 ? 13.872 -3.125 -20.274 1.00 79.81 86 LEU A N 1
ATOM 695 C CA . LEU A 1 86 ? 13.253 -4.042 -19.314 1.00 79.81 86 LEU A CA 1
ATOM 696 C C . LEU A 1 86 ? 13.233 -3.461 -17.896 1.00 79.81 86 LEU A C 1
ATOM 698 O O . LEU A 1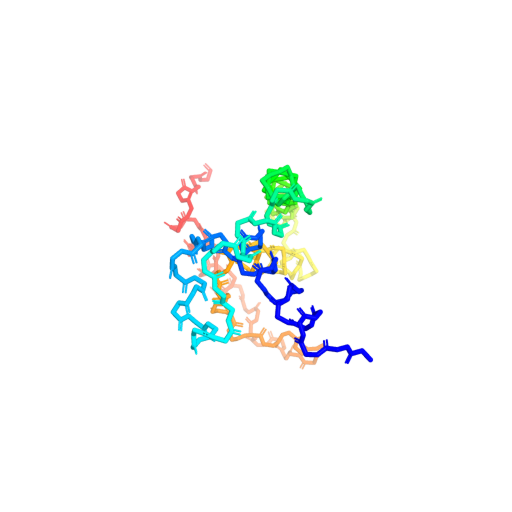 86 ? 12.221 -3.577 -17.207 1.00 79.81 86 LEU A O 1
ATOM 702 N N . ALA A 1 87 ? 14.316 -2.809 -17.464 1.00 80.31 87 ALA A N 1
ATOM 703 C CA . ALA A 1 87 ? 14.363 -2.144 -16.163 1.00 80.31 87 ALA A CA 1
ATOM 704 C C . ALA A 1 87 ? 13.295 -1.042 -16.042 1.00 80.31 87 ALA A C 1
ATOM 706 O O . ALA A 1 87 ? 12.607 -0.976 -15.022 1.00 80.31 87 ALA A O 1
ATOM 707 N N . LEU A 1 88 ? 13.101 -0.239 -17.096 1.00 83.94 88 LEU A N 1
ATOM 708 C CA . LEU A 1 88 ? 12.040 0.768 -17.152 1.00 83.94 88 LEU A CA 1
ATOM 709 C C . LEU A 1 88 ? 10.654 0.126 -17.020 1.00 83.94 88 LEU A C 1
ATOM 711 O O . LEU A 1 88 ? 9.901 0.494 -16.121 1.00 83.94 88 LEU A O 1
ATOM 715 N N . LEU A 1 89 ? 10.339 -0.885 -17.834 1.00 81.38 89 LEU A N 1
ATOM 716 C CA . LEU A 1 89 ? 9.036 -1.564 -17.792 1.00 81.38 89 LEU A CA 1
ATOM 717 C C . LEU A 1 89 ? 8.731 -2.160 -16.412 1.00 81.38 89 LEU A C 1
ATOM 719 O O . LEU A 1 89 ? 7.622 -2.016 -15.900 1.00 81.38 89 LEU A O 1
ATOM 723 N N . ARG A 1 90 ? 9.724 -2.791 -15.774 1.00 83.06 90 ARG A N 1
ATOM 724 C CA . ARG A 1 90 ? 9.565 -3.351 -14.424 1.00 83.06 90 ARG A CA 1
ATOM 725 C C . ARG A 1 90 ? 9.357 -2.272 -13.367 1.00 83.06 90 ARG A C 1
ATOM 727 O O . ARG A 1 90 ? 8.556 -2.475 -12.458 1.00 83.06 90 ARG A O 1
ATOM 734 N N . SER A 1 91 ? 10.033 -1.132 -13.487 1.00 83.44 91 SER A N 1
ATOM 735 C CA . SER A 1 91 ? 9.848 -0.019 -12.552 1.00 83.44 91 SER A CA 1
ATOM 736 C C . SER A 1 91 ? 8.455 0.616 -12.676 1.00 83.44 91 SER A C 1
ATOM 738 O O . SER A 1 91 ? 7.814 0.869 -11.657 1.00 83.44 91 SER A O 1
ATOM 740 N N . ILE A 1 92 ? 7.937 0.762 -13.904 1.00 82.88 92 ILE A N 1
ATOM 741 C CA . ILE A 1 92 ? 6.566 1.226 -14.174 1.00 82.88 92 ILE A CA 1
ATOM 742 C C . ILE A 1 92 ? 5.555 0.244 -13.576 1.00 82.88 92 ILE A C 1
ATOM 744 O O . ILE A 1 92 ? 4.677 0.646 -12.815 1.00 82.88 92 ILE A O 1
ATOM 748 N N . GLN A 1 93 ? 5.728 -1.055 -13.835 1.00 81.00 93 GLN A N 1
ATOM 749 C CA . GLN A 1 93 ? 4.857 -2.100 -13.295 1.00 81.00 93 GLN A CA 1
ATOM 750 C C . GLN A 1 93 ? 4.807 -2.071 -11.758 1.00 81.00 93 GLN A C 1
ATOM 752 O O . GLN A 1 93 ? 3.735 -2.213 -11.161 1.00 81.00 93 GLN A O 1
ATOM 757 N N . ALA A 1 94 ? 5.959 -1.881 -11.108 1.00 80.38 94 ALA A N 1
ATOM 758 C CA . ALA A 1 94 ? 6.053 -1.769 -9.656 1.00 80.38 94 ALA A CA 1
ATOM 759 C C . ALA A 1 94 ? 5.344 -0.509 -9.130 1.00 80.38 94 ALA A C 1
ATOM 761 O O . ALA A 1 94 ? 4.609 -0.590 -8.145 1.00 80.38 94 ALA A O 1
ATOM 762 N N . TYR A 1 95 ? 5.512 0.632 -9.807 1.00 80.69 95 TYR A N 1
ATOM 763 C CA . TYR A 1 95 ? 4.854 1.892 -9.458 1.00 80.69 95 TYR A CA 1
ATOM 764 C C . TYR A 1 95 ? 3.322 1.804 -9.554 1.00 80.69 95 TYR A C 1
ATOM 766 O O . TYR A 1 95 ? 2.621 2.217 -8.627 1.00 80.69 95 TYR A O 1
ATOM 774 N N . GLU A 1 96 ? 2.794 1.219 -10.633 1.00 75.12 96 GLU A N 1
ATOM 775 C CA . GLU A 1 96 ? 1.349 1.038 -10.838 1.00 75.12 96 GLU A CA 1
ATOM 776 C C . GLU A 1 96 ? 0.740 0.076 -9.813 1.00 75.12 96 GLU A C 1
ATOM 778 O O . GLU A 1 96 ? -0.242 0.419 -9.146 1.00 75.12 96 GLU A O 1
ATOM 783 N N . SER A 1 97 ? 1.385 -1.081 -9.609 1.00 74.06 97 SER A N 1
ATOM 784 C CA . SER A 1 97 ? 0.943 -2.097 -8.643 1.00 74.06 97 SER A CA 1
ATOM 785 C C . SER A 1 97 ? 0.841 -1.534 -7.227 1.00 74.06 97 SER A C 1
ATOM 787 O O . SER A 1 97 ? -0.078 -1.872 -6.480 1.00 74.06 97 SER A O 1
ATOM 789 N N . TYR A 1 98 ? 1.766 -0.646 -6.855 1.00 72.06 98 TYR A N 1
ATOM 790 C CA . TYR A 1 98 ? 1.781 -0.020 -5.537 1.00 72.06 98 TYR A CA 1
ATOM 791 C C . TYR A 1 98 ? 0.624 0.972 -5.329 1.00 72.06 98 TYR A C 1
ATOM 793 O O . TYR A 1 98 ? 0.163 1.175 -4.208 1.00 72.06 98 TYR A O 1
ATOM 801 N N . GLY A 1 99 ? 0.103 1.564 -6.408 1.00 62.56 99 GLY A N 1
ATOM 802 C CA . GLY A 1 99 ? -1.092 2.410 -6.382 1.00 62.56 99 GLY A CA 1
ATOM 803 C C . GLY A 1 99 ? -2.416 1.642 -6.308 1.00 62.56 99 GLY A C 1
ATOM 804 O O . GLY A 1 99 ? -3.468 2.276 -6.352 1.00 62.56 99 GLY A O 1
ATOM 805 N N . GLY A 1 100 ? -2.390 0.305 -6.242 1.00 48.06 100 GLY A N 1
ATOM 806 C CA . GLY A 1 100 ? -3.592 -0.529 -6.332 1.00 48.06 100 GLY A CA 1
ATOM 807 C C . GLY A 1 100 ? -4.187 -0.600 -7.743 1.00 48.06 100 GLY A C 1
ATOM 808 O O . GLY A 1 100 ? -5.239 -1.207 -7.938 1.00 48.06 100 GLY A O 1
ATOM 809 N N . ILE A 1 101 ? -3.512 -0.015 -8.736 1.00 40.75 101 ILE A N 1
ATOM 810 C CA . ILE A 1 101 ? -3.838 -0.188 -10.146 1.00 40.75 101 ILE A CA 1
ATOM 811 C C . ILE A 1 101 ? -3.147 -1.483 -10.565 1.00 40.75 101 ILE A C 1
ATOM 813 O O . ILE A 1 101 ? -1.922 -1.565 -10.543 1.00 40.75 101 ILE A O 1
ATOM 817 N N . ARG A 1 102 ? -3.912 -2.529 -10.900 1.00 39.31 102 ARG A N 1
ATOM 818 C CA . ARG A 1 102 ? -3.320 -3.714 -11.535 1.00 39.31 102 ARG A CA 1
ATOM 819 C C . ARG A 1 102 ? -2.681 -3.249 -12.846 1.00 39.31 102 ARG A C 1
ATOM 821 O O . ARG A 1 102 ? -3.433 -2.794 -13.708 1.00 39.31 102 ARG A O 1
ATOM 828 N N . PRO A 1 103 ? -1.353 -3.354 -13.016 1.00 36.78 103 PRO A N 1
ATOM 829 C CA . PRO A 1 103 ? -0.734 -3.007 -14.282 1.00 36.78 103 PRO A CA 1
ATOM 830 C C . PRO A 1 103 ? -1.266 -3.962 -15.348 1.00 36.78 103 PRO A C 1
ATOM 832 O O . PRO A 1 103 ? -1.067 -5.177 -15.265 1.00 36.78 103 PRO A O 1
ATOM 835 N N . SER A 1 104 ? -1.960 -3.426 -16.348 1.00 35.25 104 SER A N 1
ATOM 836 C CA . SER A 1 104 ? -2.320 -4.160 -17.559 1.00 35.25 104 SER A CA 1
ATOM 837 C C . SER A 1 104 ? -1.103 -4.202 -18.482 1.00 35.25 104 SER A C 1
ATOM 839 O O . SER A 1 104 ? -1.072 -3.565 -19.529 1.00 35.25 104 SER A O 1
ATOM 841 N N . PHE A 1 105 ? -0.073 -4.928 -18.061 1.00 38.31 105 PHE A N 1
ATOM 842 C CA . PHE A 1 105 ? 0.979 -5.394 -18.952 1.00 38.31 105 PHE A CA 1
ATOM 843 C C . PHE A 1 105 ? 0.896 -6.918 -18.966 1.00 38.31 105 PHE A C 1
ATOM 845 O O . PHE A 1 105 ? 1.563 -7.611 -18.197 1.00 38.31 105 PHE A O 1
ATOM 852 N N . GLU A 1 106 ? 0.032 -7.447 -19.834 1.00 33.94 106 GLU A N 1
ATOM 853 C CA . GLU A 1 106 ? 0.114 -8.841 -20.273 1.00 33.94 106 GLU A CA 1
ATOM 854 C C . GLU A 1 106 ? 1.346 -8.977 -21.170 1.00 33.94 106 GLU A C 1
ATOM 856 O O . GLU A 1 106 ? 1.299 -8.946 -22.393 1.00 33.94 106 GLU A O 1
ATOM 861 N N . GLY A 1 107 ? 2.495 -9.038 -20.516 1.00 39.31 107 GLY A N 1
ATOM 862 C CA . GLY A 1 107 ? 3.779 -9.310 -21.124 1.00 39.31 107 GLY A CA 1
ATOM 863 C C . GLY A 1 107 ? 4.609 -10.008 -20.073 1.00 39.31 107 GLY A C 1
ATOM 864 O O . GLY A 1 107 ? 5.354 -9.366 -19.331 1.00 39.31 107 GLY A O 1
ATOM 865 N N . THR A 1 108 ? 4.441 -11.325 -19.959 1.00 32.69 108 THR A N 1
ATOM 866 C CA . THR A 1 108 ? 5.409 -12.142 -19.241 1.00 32.69 108 THR A CA 1
ATOM 867 C C . THR A 1 108 ? 6.733 -11.952 -19.968 1.00 32.69 108 THR A C 1
ATOM 869 O O . THR A 1 108 ? 6.921 -12.387 -21.102 1.00 32.69 108 THR A O 1
ATOM 872 N N . ALA A 1 109 ? 7.654 -11.214 -19.347 1.00 36.97 109 ALA A N 1
ATOM 873 C CA . ALA A 1 109 ? 9.051 -11.304 -19.726 1.00 36.97 109 ALA A CA 1
ATOM 874 C C . ALA A 1 109 ? 9.515 -12.696 -19.296 1.00 36.97 109 ALA A C 1
ATOM 876 O O . ALA A 1 109 ? 10.103 -12.872 -18.230 1.00 36.97 109 ALA A O 1
ATOM 877 N N . ASP A 1 110 ? 9.157 -13.688 -20.102 1.00 34.66 110 ASP A N 1
ATOM 878 C CA . ASP A 1 110 ? 9.817 -14.969 -20.094 1.00 34.66 110 ASP A CA 1
ATOM 879 C C . ASP A 1 110 ? 11.253 -14.677 -20.523 1.00 34.66 110 ASP A C 1
ATOM 881 O O . ASP A 1 110 ? 11.491 -14.044 -21.555 1.00 34.66 110 ASP A O 1
ATOM 885 N N . GLU A 1 111 ? 12.235 -15.161 -19.765 1.00 38.50 111 GLU A N 1
ATOM 886 C CA . GLU A 1 111 ? 13.665 -15.089 -20.114 1.00 38.50 111 GLU A CA 1
ATOM 887 C C . GLU A 1 111 ? 14.002 -15.822 -21.438 1.00 38.50 111 GLU A C 1
ATOM 889 O O . GLU A 1 111 ? 15.160 -15.927 -21.834 1.00 38.50 111 GLU A O 1
ATOM 894 N N . LYS A 1 112 ? 12.981 -16.312 -22.153 1.00 36.59 112 LYS A N 1
ATOM 895 C CA . LYS A 1 112 ? 13.030 -16.938 -23.477 1.00 36.59 112 LYS A CA 1
ATOM 896 C C . LYS A 1 112 ? 12.137 -16.241 -24.521 1.00 36.59 112 LYS A C 1
ATOM 898 O O . LYS A 1 112 ? 11.810 -16.849 -25.536 1.00 36.59 112 LYS A O 1
ATOM 903 N N . GLY A 1 113 ? 11.730 -14.990 -24.296 1.00 36.50 113 GLY A N 1
ATOM 904 C CA . GLY A 1 113 ? 10.948 -14.206 -25.257 1.00 36.50 113 GLY A CA 1
ATOM 905 C C . GLY A 1 113 ? 11.750 -13.912 -26.527 1.00 36.50 113 GLY A C 1
ATOM 906 O O . GLY A 1 113 ? 12.733 -13.174 -26.492 1.00 36.50 113 GLY A O 1
ATOM 907 N N . GLY A 1 114 ? 11.346 -14.534 -27.637 1.00 34.72 114 GLY A N 1
ATOM 908 C CA . GLY A 1 114 ? 12.003 -14.449 -28.938 1.00 34.72 114 GLY A CA 1
ATOM 909 C C . GLY A 1 114 ? 12.242 -13.015 -29.419 1.00 34.72 114 GLY A C 1
ATOM 910 O O . GLY A 1 114 ? 11.498 -12.087 -29.099 1.00 34.72 114 GLY A O 1
ATOM 911 N N . LYS A 1 115 ? 13.296 -12.861 -30.227 1.00 44.66 115 LYS A N 1
ATOM 912 C CA . LYS A 1 115 ? 13.804 -11.602 -30.805 1.00 44.66 115 LYS A CA 1
ATOM 913 C C . LYS A 1 115 ? 12.756 -10.756 -31.553 1.00 44.66 115 LYS A C 1
ATOM 915 O O . LYS A 1 115 ? 13.025 -9.591 -31.831 1.00 44.66 115 LYS A O 1
ATOM 920 N N . ASP A 1 116 ? 11.577 -11.303 -31.830 1.00 42.16 116 ASP A N 1
ATOM 921 C CA . ASP A 1 116 ? 10.564 -10.704 -32.700 1.00 42.16 116 ASP A CA 1
ATOM 922 C C . ASP A 1 116 ? 9.669 -9.661 -32.006 1.00 42.16 116 ASP A C 1
ATOM 924 O O . ASP A 1 116 ? 9.132 -8.777 -32.672 1.00 42.16 116 ASP A O 1
ATOM 928 N N . ASN A 1 117 ? 9.571 -9.659 -30.670 1.00 44.88 117 ASN A N 1
ATOM 929 C CA . ASN A 1 117 ? 8.769 -8.653 -29.951 1.00 44.88 117 ASN A CA 1
ATOM 930 C C . ASN A 1 117 ? 9.479 -7.298 -29.763 1.00 44.88 117 ASN A C 1
ATOM 932 O O . ASN A 1 117 ? 8.850 -6.330 -29.338 1.00 44.88 117 ASN A O 1
ATOM 936 N N . PHE A 1 118 ? 10.763 -7.197 -30.122 1.00 50.03 118 PHE A N 1
ATOM 937 C CA . PHE A 1 118 ? 11.607 -6.017 -29.892 1.00 50.03 118 PHE A CA 1
ATOM 938 C C . PHE A 1 118 ? 12.113 -5.379 -31.191 1.00 50.03 118 PHE A C 1
ATOM 940 O O . PHE A 1 118 ? 13.208 -4.813 -31.222 1.00 50.03 118 PHE A O 1
ATOM 947 N N . SER A 1 119 ? 11.335 -5.468 -32.277 1.00 53.81 119 SER A N 1
ATOM 948 C CA . SER A 1 119 ? 11.669 -4.748 -33.508 1.00 53.81 119 SER A CA 1
ATOM 949 C C . SER A 1 119 ? 11.764 -3.230 -33.234 1.00 53.81 119 SER A C 1
ATOM 951 O O . SER A 1 119 ? 11.035 -2.711 -32.376 1.00 53.81 119 SER A O 1
ATOM 953 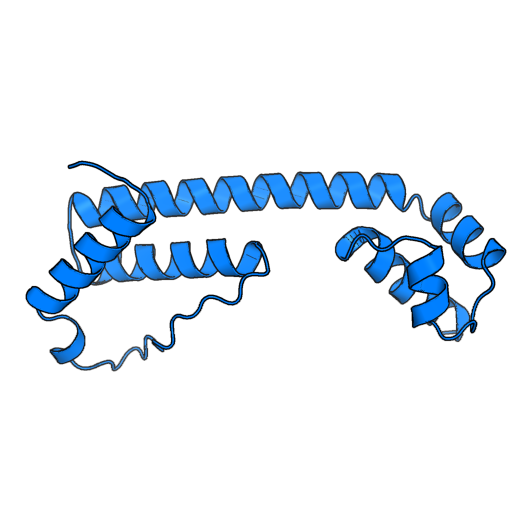N N . PRO A 1 120 ? 12.626 -2.490 -33.958 1.00 51.59 120 PRO A N 1
ATOM 954 C CA . PRO A 1 120 ? 12.741 -1.037 -33.824 1.00 51.59 120 PRO A CA 1
ATOM 955 C C . PRO A 1 120 ? 11.398 -0.302 -33.958 1.00 51.59 120 PRO A C 1
ATOM 957 O O . PRO A 1 120 ? 11.191 0.717 -33.303 1.00 51.59 120 PRO A O 1
ATOM 960 N N . GLU A 1 121 ? 10.459 -0.835 -34.748 1.00 50.75 121 GLU A N 1
ATOM 961 C CA . GLU A 1 121 ? 9.107 -0.280 -34.886 1.00 50.75 121 GLU A CA 1
ATOM 962 C C . GLU A 1 121 ? 8.264 -0.446 -33.617 1.00 50.75 121 GLU A C 1
ATOM 964 O O . GLU A 1 121 ? 7.547 0.477 -33.229 1.00 50.75 121 GLU A O 1
ATOM 969 N N . ASN A 1 122 ? 8.363 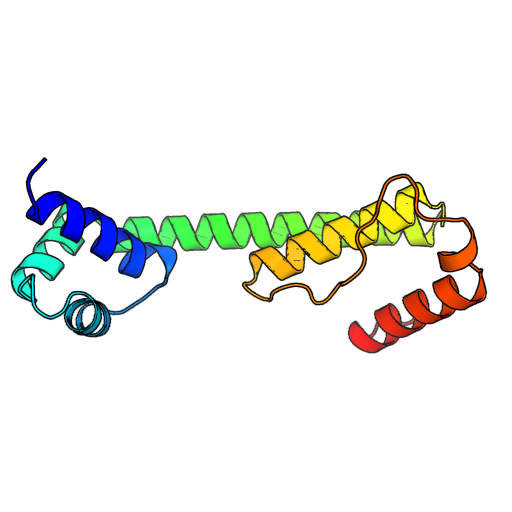-1.591 -32.939 1.00 55.44 122 ASN A N 1
ATOM 970 C CA . ASN A 1 122 ? 7.616 -1.840 -31.705 1.00 55.44 122 ASN A CA 1
ATOM 971 C C . ASN A 1 122 ? 8.154 -0.985 -30.552 1.00 55.44 122 ASN A C 1
ATOM 973 O O . ASN A 1 122 ? 7.377 -0.438 -29.771 1.00 55.44 122 ASN A O 1
ATOM 977 N N . LEU A 1 123 ? 9.473 -0.790 -30.492 1.00 58.34 123 LEU A N 1
ATOM 978 C CA . LEU A 1 123 ? 10.105 0.109 -29.523 1.00 58.34 123 LEU A CA 1
ATOM 979 C C . LEU A 1 123 ? 9.715 1.572 -29.755 1.00 58.34 123 LEU A C 1
ATOM 981 O O . LEU A 1 123 ? 9.472 2.305 -28.795 1.00 58.34 123 LEU A O 1
ATOM 985 N N . LYS A 1 124 ? 9.584 1.982 -31.020 1.00 57.88 124 LYS A N 1
ATOM 986 C CA . LYS A 1 124 ? 9.117 3.323 -31.377 1.00 57.88 124 LYS A CA 1
ATOM 987 C C . LYS A 1 124 ? 7.673 3.550 -30.921 1.00 57.88 124 LYS A C 1
ATOM 989 O O . LYS A 1 124 ? 7.421 4.538 -30.236 1.00 57.88 124 LYS A O 1
ATOM 994 N N . LYS A 1 125 ? 6.773 2.587 -31.153 1.00 57.53 125 LYS A N 1
ATOM 995 C CA . LYS A 1 125 ? 5.379 2.633 -30.669 1.00 57.53 125 LYS A CA 1
ATOM 996 C C . LYS A 1 125 ? 5.276 2.698 -29.146 1.00 57.53 125 LYS A C 1
ATOM 998 O O . LYS A 1 125 ? 4.461 3.453 -28.621 1.00 57.53 125 LYS A O 1
ATOM 1003 N N . VAL A 1 126 ? 6.110 1.946 -28.424 1.00 56.69 126 VAL A N 1
ATOM 1004 C CA . VAL A 1 126 ? 6.169 2.017 -26.954 1.00 56.69 126 VAL A CA 1
ATOM 1005 C C . VAL A 1 126 ? 6.648 3.399 -26.502 1.00 56.69 126 VAL A C 1
ATOM 1007 O O . VAL A 1 126 ? 6.039 3.987 -25.612 1.00 56.69 126 VAL A O 1
ATOM 1010 N N . SER A 1 127 ? 7.675 3.962 -27.149 1.00 52.34 127 SER A N 1
ATOM 1011 C CA . SER A 1 127 ? 8.161 5.311 -26.826 1.00 52.34 127 SER A CA 1
ATOM 1012 C C . SER A 1 127 ? 7.116 6.400 -27.101 1.00 52.34 127 SER A C 1
ATOM 1014 O O . SER A 1 127 ? 6.912 7.271 -26.260 1.00 52.34 127 SER A O 1
ATOM 1016 N N . GLU A 1 128 ? 6.388 6.301 -28.216 1.00 57.66 128 GLU A N 1
ATOM 1017 C CA . GLU A 1 128 ? 5.320 7.230 -28.602 1.00 57.66 128 GLU A CA 1
ATOM 1018 C C . GLU A 1 128 ? 4.132 7.133 -27.636 1.00 57.66 128 GLU A C 1
ATOM 1020 O O . GLU A 1 128 ? 3.553 8.146 -27.253 1.00 57.66 128 GLU A O 1
ATOM 1025 N N . THR A 1 129 ? 3.811 5.925 -27.165 1.00 53.00 129 THR A N 1
ATOM 1026 C CA . THR A 1 129 ? 2.739 5.695 -26.185 1.00 53.00 129 THR A CA 1
ATOM 1027 C C . THR A 1 129 ? 3.105 6.265 -24.815 1.00 53.00 129 THR A C 1
ATOM 1029 O O . THR A 1 129 ? 2.288 6.933 -24.186 1.00 53.00 129 THR A O 1
ATOM 1032 N N . ILE A 1 130 ? 4.350 6.079 -24.365 1.00 53.47 130 ILE A N 1
ATOM 1033 C CA . ILE A 1 130 ? 4.851 6.675 -23.117 1.00 53.47 130 ILE A CA 1
ATOM 1034 C C . ILE A 1 130 ? 4.862 8.210 -23.227 1.00 53.47 130 ILE A C 1
ATOM 1036 O O . ILE A 1 130 ? 4.420 8.897 -22.308 1.00 53.47 130 ILE A O 1
ATOM 1040 N N . GLN A 1 131 ? 5.283 8.771 -24.363 1.00 56.25 131 GLN A N 1
ATOM 1041 C CA . GLN A 1 131 ? 5.239 10.219 -24.596 1.00 56.25 131 GLN A CA 1
ATOM 1042 C C . GLN A 1 131 ? 3.805 10.771 -24.627 1.00 56.25 131 GLN A C 1
ATOM 1044 O O . GLN A 1 131 ? 3.556 11.836 -24.063 1.00 56.25 131 GLN A O 1
ATOM 1049 N N . ALA A 1 132 ? 2.856 10.045 -25.224 1.00 51.81 132 ALA A N 1
ATOM 1050 C CA . ALA A 1 132 ? 1.451 10.442 -25.301 1.00 51.81 132 ALA A CA 1
ATOM 1051 C C . ALA A 1 132 ? 0.723 10.356 -23.949 1.00 51.81 132 ALA A C 1
ATOM 1053 O O . ALA A 1 132 ? -0.088 11.226 -23.638 1.00 51.81 132 ALA A O 1
ATOM 1054 N N . ILE A 1 133 ? 1.023 9.340 -23.132 1.00 48.72 133 ILE A N 1
ATOM 1055 C CA . ILE A 1 133 ? 0.405 9.148 -21.810 1.00 48.72 133 ILE A CA 1
ATOM 1056 C C . ILE A 1 133 ? 0.954 10.151 -20.787 1.00 48.72 133 ILE A C 1
ATOM 1058 O O . ILE A 1 133 ? 0.196 10.659 -19.961 1.00 48.72 133 ILE A O 1
ATOM 1062 N N . TYR A 1 134 ? 2.253 10.462 -20.844 1.00 46.59 134 TYR A N 1
ATOM 1063 C CA . TYR A 1 134 ? 2.918 11.286 -19.827 1.00 46.59 134 TYR A CA 1
ATOM 1064 C C . TYR A 1 134 ? 3.256 12.716 -20.280 1.00 46.59 134 TYR A C 1
ATOM 1066 O O . TYR A 1 134 ? 3.799 13.486 -19.491 1.00 46.59 134 TYR A O 1
ATOM 1074 N N . GLY A 1 135 ? 2.930 13.105 -21.518 1.00 40.62 135 GLY A N 1
ATOM 1075 C CA . GLY A 1 135 ? 3.104 14.477 -22.012 1.00 40.62 135 GLY A CA 1
ATOM 1076 C C . GLY A 1 135 ? 4.561 14.955 -22.072 1.00 40.62 135 GLY A C 1
ATOM 1077 O O . GLY A 1 135 ? 4.823 16.156 -21.996 1.00 40.62 135 GLY A O 1
ATOM 1078 N N . LEU A 1 136 ? 5.520 14.034 -22.186 1.00 46.25 136 LEU A N 1
ATOM 1079 C CA . LEU A 1 136 ? 6.947 14.348 -22.249 1.00 46.25 136 LEU A CA 1
ATOM 1080 C C . LEU A 1 136 ? 7.308 14.779 -23.678 1.00 46.25 136 LEU A C 1
ATOM 1082 O O . LEU A 1 136 ? 7.459 13.940 -24.566 1.00 46.25 136 LEU A O 1
ATOM 1086 N N . LYS A 1 137 ? 7.424 16.094 -23.909 1.00 38.50 137 LYS A N 1
ATOM 1087 C CA . LYS A 1 137 ? 8.044 16.622 -25.135 1.00 38.50 137 LYS A CA 1
ATOM 1088 C C . LYS A 1 137 ? 9.539 16.288 -25.143 1.00 38.50 137 LYS A C 1
ATOM 1090 O O . LYS A 1 137 ? 10.181 16.355 -24.097 1.00 38.50 137 LYS A O 1
ATOM 1095 N N . ALA A 1 138 ? 10.017 15.916 -26.332 1.00 42.88 138 ALA A N 1
ATOM 1096 C CA . ALA A 1 138 ? 11.414 15.631 -26.653 1.00 42.88 138 ALA A CA 1
ATOM 1097 C C . ALA A 1 138 ? 12.365 16.777 -26.280 1.00 42.88 138 ALA A C 1
ATOM 1099 O O . ALA A 1 138 ? 11.934 17.951 -26.378 1.00 42.88 138 ALA A O 1
#

pLDDT: mean 74.2, std 19.54, range [32.69, 95.69]

Foldseek 3Di:
DDPLVVLLVVLLCCCQPVVDDLVVSCVVVVVPDDSVSSVVSCVVVVSVVSSVVNVVVLVVVLVVLVVQLVVLVVVCVVPVDPVSVVSNVVSVCVNCVSVVRNPPPPDPVPVPPDPVCDPPVNVVVVVVVCCVVVVDDD

Sequence (138 aa):
MGKLALYNDEAKRLFVREGFSIDAILGMLDKKVSRKTLFNWKVDGQWEAKRKEYLEQTKEIKTQLKDLVDLTLKNATANPTPKNILALLRSIQAYESYGGIRPSFEGTADEKGGKDNFSPENLKKVSETIQAIYGLKA

Nearest PDB structures (foldseek):
  8glt-assembl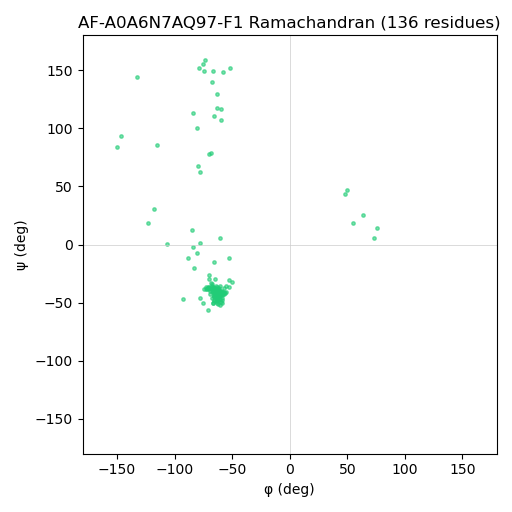y1_0  TM=5.546E-01  e=2.039E+00  synthetic construct
  8fbk-assembly1_A  TM=6.150E-01  e=4.565E+00  synthetic construct
  2ic9-assembly1_A  TM=7.124E-01  e=9.178E+00  Orthohantavirus sinnombreense
  2ic6-assembly1_A  TM=7.174E-01  e=9.684E+00  Orthohantavirus sinnombreense

Solvent-accessible surface area (backbone atoms only — not comparable to full-atom values): 7913 Å² total; per-residue (Å²): 136,59,76,66,57,58,54,48,56,50,50,48,45,41,38,36,74,71,60,47,52,72,69,55,47,36,62,74,54,69,61,78,56,53,71,67,56,55,51,49,50,38,59,79,64,41,36,68,61,52,23,51,50,48,52,49,55,50,52,51,52,53,49,53,35,49,54,47,30,55,52,28,44,54,46,22,73,76,47,76,42,74,67,34,47,50,50,26,55,52,32,48,44,53,44,35,45,74,71,72,41,78,59,90,64,96,61,84,83,49,100,74,67,62,81,77,78,67,40,74,68,52,52,47,53,52,51,52,49,53,29,67,75,66,68,58,77,131